Protein AF-A0A537HY34-F1 (afdb_monomer_lite)

Foldseek 3Di:
DDDDDDDPPPPPPPPPPPPDDDDDDDDDDPVVVVVLVVQQVVCCVVVVDHDDSVNSVVCVCVVVVDDPVNCVVVDDDDPVRVVVVVVVVVVVVVVDDDPDD

Secondary structure (DSSP, 8-state):
--------------------PPP-PPP--HHHHHHHHHHHHHHHHHHSS---HHHHHHHHHHHHT--GGGGTTT----HHHHHHHHHHHHHHHHH------

Structure (mmCIF, N/CA/C/O backbone):
data_AF-A0A537HY34-F1
#
_entry.id   AF-A0A537HY34-F1
#
loop_
_atom_site.group_PDB
_atom_site.id
_atom_site.type_symbol
_atom_site.label_atom_id
_atom_site.label_alt_id
_atom_site.label_comp_id
_atom_site.label_asym_id
_atom_site.label_entity_id
_atom_site.label_seq_id
_atom_site.pdbx_PDB_ins_code
_atom_site.Cartn_x
_atom_site.Cartn_y
_atom_site.Cartn_z
_atom_site.occupancy
_atom_site.B_iso_or_equiv
_atom_site.auth_seq_id
_atom_site.auth_comp_id
_atom_site.auth_asym_id
_atom_site.auth_atom_id
_atom_site.pdbx_PDB_model_num
ATOM 1 N N . MET A 1 1 ? 9.085 22.716 66.681 1.00 37.34 1 MET A N 1
ATOM 2 C CA . MET A 1 1 ? 8.038 22.165 65.797 1.00 37.34 1 MET A CA 1
ATOM 3 C C . MET A 1 1 ? 8.648 22.041 64.412 1.00 37.34 1 MET A C 1
ATOM 5 O O . MET A 1 1 ? 8.845 23.053 63.758 1.00 37.34 1 MET A O 1
ATOM 9 N N . ASN A 1 2 ? 9.066 20.828 64.046 1.00 33.16 2 ASN A N 1
ATOM 10 C CA . ASN A 1 2 ? 9.609 20.510 62.724 1.00 33.16 2 ASN A CA 1
ATOM 11 C C . ASN A 1 2 ? 8.448 20.333 61.745 1.00 33.16 2 ASN A C 1
ATOM 13 O O . ASN A 1 2 ? 7.605 19.466 61.964 1.00 33.16 2 ASN A O 1
ATOM 17 N N . SER A 1 3 ? 8.425 21.111 60.669 1.00 40.41 3 SER A N 1
ATOM 18 C CA . SER A 1 3 ? 7.565 20.861 59.514 1.00 40.41 3 SER A CA 1
ATOM 19 C C . SER A 1 3 ? 8.413 20.285 58.382 1.00 40.41 3 SER A C 1
ATOM 21 O O . SER A 1 3 ? 9.052 21.018 57.630 1.00 40.41 3 SER A O 1
ATOM 23 N N . ASN A 1 4 ? 8.417 18.954 58.304 1.00 40.50 4 ASN A N 1
ATOM 24 C CA . ASN A 1 4 ? 8.744 18.210 57.094 1.00 40.50 4 ASN A CA 1
ATOM 25 C C . ASN A 1 4 ? 7.644 18.457 56.055 1.00 40.50 4 ASN A C 1
ATOM 27 O O . ASN A 1 4 ? 6.461 18.372 56.375 1.00 40.50 4 ASN A O 1
ATOM 31 N N . GLY A 1 5 ? 8.039 18.703 54.812 1.00 39.19 5 GLY A N 1
ATOM 32 C CA . GLY A 1 5 ? 7.132 18.810 53.675 1.00 39.19 5 GLY A CA 1
ATOM 33 C C . GLY A 1 5 ? 7.922 18.663 52.388 1.00 39.19 5 GLY A C 1
ATOM 34 O O . GLY A 1 5 ? 8.298 19.652 51.770 1.00 39.19 5 GLY A O 1
ATOM 35 N N . GLN A 1 6 ? 8.238 17.415 52.048 1.00 39.72 6 GLN A N 1
ATOM 36 C CA . GLN A 1 6 ? 8.849 17.043 50.781 1.00 39.72 6 GLN A CA 1
ATOM 37 C C . GLN A 1 6 ? 7.916 17.412 49.623 1.00 39.72 6 GLN A C 1
ATOM 39 O O . GLN A 1 6 ? 6.739 17.061 49.627 1.00 39.72 6 GLN A O 1
ATOM 44 N N . GLY A 1 7 ? 8.467 18.099 48.629 1.00 35.66 7 GLY A N 1
ATOM 45 C CA . GLY A 1 7 ? 7.865 18.301 47.318 1.00 35.66 7 GLY A CA 1
ATOM 46 C C . GLY A 1 7 ? 8.869 17.871 46.262 1.00 35.66 7 GLY A C 1
ATOM 47 O O . GLY A 1 7 ? 9.413 18.704 45.542 1.00 35.66 7 GLY A O 1
ATOM 48 N N . GLU A 1 8 ? 9.187 16.577 46.231 1.00 36.12 8 GLU A N 1
ATOM 49 C CA . GLU A 1 8 ? 9.920 15.981 45.118 1.00 36.12 8 GLU A CA 1
ATOM 50 C C . GLU A 1 8 ? 9.022 16.052 43.880 1.00 36.12 8 GLU A C 1
ATOM 52 O O . GLU A 1 8 ? 8.086 15.272 43.706 1.00 36.12 8 GLU A O 1
ATOM 57 N N . ASN A 1 9 ? 9.282 17.045 43.029 1.00 39.03 9 ASN A N 1
ATOM 58 C CA . ASN A 1 9 ? 8.698 17.135 41.699 1.00 39.03 9 ASN A CA 1
ATOM 59 C C . ASN A 1 9 ? 9.260 15.992 40.851 1.00 39.03 9 ASN A C 1
ATOM 61 O O . ASN A 1 9 ? 10.266 16.144 40.156 1.00 39.03 9 ASN A O 1
ATOM 65 N N . ALA A 1 10 ? 8.606 14.836 40.926 1.00 38.56 10 ALA A N 1
ATOM 66 C CA . ALA A 1 10 ? 8.812 13.737 40.004 1.00 38.56 10 ALA A CA 1
ATOM 67 C C . ALA A 1 10 ? 8.416 14.208 38.596 1.00 38.56 10 ALA A C 1
ATOM 69 O O . ALA A 1 10 ? 7.247 14.189 38.207 1.00 38.56 10 ALA A O 1
ATOM 70 N N . PHE A 1 11 ? 9.412 14.666 37.836 1.00 40.28 11 PHE A N 1
ATOM 71 C CA . PHE A 1 11 ? 9.334 14.803 36.389 1.00 40.28 11 PHE A CA 1
ATOM 72 C C . PHE A 1 11 ? 9.033 13.414 35.819 1.00 40.28 11 PHE A C 1
ATOM 74 O O . PHE A 1 11 ? 9.931 12.597 35.619 1.00 40.28 11 PHE A O 1
ATOM 81 N N . TYR A 1 12 ? 7.752 13.127 35.584 1.00 42.59 12 TYR A N 1
ATOM 82 C CA . TYR A 1 12 ? 7.334 11.980 34.790 1.00 42.59 12 TYR A CA 1
ATOM 83 C C . TYR A 1 12 ? 7.851 12.193 33.367 1.00 42.59 12 TYR A C 1
ATOM 85 O O . TYR A 1 12 ? 7.227 12.863 32.542 1.00 42.59 12 TYR A O 1
ATOM 93 N N . GLY A 1 13 ? 9.036 11.645 33.104 1.00 39.91 13 GLY A N 1
ATOM 94 C CA . GLY A 1 13 ? 9.589 11.505 31.771 1.00 39.91 13 GLY A CA 1
ATOM 95 C C . GLY A 1 13 ? 8.600 10.714 30.930 1.00 39.91 13 GLY A C 1
ATOM 96 O O . GLY A 1 13 ? 8.456 9.502 31.082 1.00 39.91 13 GLY A O 1
ATOM 97 N N . ARG A 1 14 ? 7.882 11.418 30.056 1.00 45.38 14 ARG A N 1
ATOM 98 C CA . ARG A 1 14 ? 7.086 10.816 28.995 1.00 45.38 14 ARG A CA 1
ATOM 99 C C . ARG A 1 14 ? 8.084 10.081 28.099 1.00 45.38 14 ARG A C 1
ATOM 101 O O . ARG A 1 14 ? 8.807 10.713 27.335 1.00 45.38 14 ARG A O 1
ATOM 108 N N . SER A 1 15 ? 8.186 8.763 28.269 1.00 42.69 15 SER A N 1
ATOM 109 C CA . SER A 1 15 ? 8.985 7.899 27.403 1.00 42.69 15 SER A CA 1
ATOM 110 C C . SER A 1 15 ? 8.405 7.998 25.997 1.00 42.69 15 SER A C 1
ATOM 112 O O . SER A 1 15 ? 7.394 7.374 25.672 1.00 42.69 15 SER A O 1
ATOM 114 N N . HIS A 1 16 ? 8.982 8.874 25.181 1.00 47.50 16 HIS A N 1
ATOM 115 C CA . HIS A 1 16 ? 8.704 8.910 23.760 1.00 47.50 16 HIS A CA 1
ATOM 116 C C . HIS A 1 16 ? 9.400 7.691 23.162 1.00 47.50 16 HIS A C 1
ATOM 118 O O . HIS A 1 16 ? 10.595 7.723 22.880 1.00 47.50 16 HIS A O 1
ATOM 124 N N . ILE A 1 17 ? 8.656 6.594 23.009 1.00 51.56 17 ILE A N 1
ATOM 125 C CA . ILE A 1 17 ? 9.077 5.487 22.153 1.00 51.56 17 ILE A CA 1
ATOM 126 C C . ILE A 1 17 ? 9.095 6.057 20.734 1.00 51.56 17 ILE A C 1
ATOM 128 O O . ILE A 1 17 ? 8.059 6.206 20.091 1.00 51.56 17 ILE A O 1
ATOM 132 N N . VAL A 1 18 ? 10.274 6.469 20.277 1.00 53.56 18 VAL A N 1
ATOM 133 C CA . VAL A 1 18 ? 10.486 6.870 18.889 1.00 53.56 18 VAL A CA 1
ATOM 134 C C . VAL A 1 18 ? 10.606 5.582 18.087 1.00 53.56 18 VAL A C 1
ATOM 136 O O . VAL A 1 18 ? 11.667 4.962 18.038 1.00 53.56 18 VAL A O 1
ATOM 139 N N . THR A 1 19 ? 9.499 5.140 17.493 1.00 55.81 19 THR A N 1
ATOM 140 C CA . THR A 1 19 ? 9.513 4.017 16.554 1.00 55.81 19 THR A CA 1
ATOM 141 C C . THR A 1 19 ? 10.256 4.451 15.293 1.00 55.81 19 THR A C 1
ATOM 143 O O . THR A 1 19 ? 9.747 5.248 14.503 1.00 55.81 19 THR A O 1
ATOM 146 N N . LEU A 1 20 ? 11.475 3.947 15.102 1.00 47.56 20 LEU A N 1
ATOM 147 C CA . LEU A 1 20 ? 12.229 4.139 13.865 1.00 47.56 20 LEU A CA 1
ATOM 148 C C . LEU A 1 20 ? 11.519 3.388 12.736 1.00 47.56 20 LEU A C 1
ATOM 150 O O . LEU A 1 20 ? 11.637 2.172 12.616 1.00 47.56 20 LEU A O 1
ATOM 154 N N . SER A 1 21 ? 10.763 4.121 11.923 1.00 62.62 21 SER A N 1
ATOM 155 C CA . SER A 1 21 ? 10.110 3.585 10.729 1.00 62.62 21 SER A CA 1
ATOM 156 C C . SER A 1 21 ? 10.941 3.970 9.511 1.00 62.62 21 SER A C 1
ATOM 158 O O . SER A 1 21 ? 11.168 5.154 9.258 1.00 62.62 21 SER A O 1
ATOM 160 N N . THR A 1 22 ? 11.432 2.988 8.758 1.00 72.12 22 THR A N 1
ATOM 161 C CA . THR A 1 22 ? 12.082 3.252 7.469 1.00 72.12 22 THR A CA 1
ATOM 162 C C . THR A 1 22 ? 11.040 3.746 6.475 1.00 72.12 22 THR A C 1
ATOM 164 O O . THR A 1 22 ? 10.111 3.017 6.137 1.00 72.12 22 THR A O 1
ATOM 167 N N . MET A 1 23 ? 11.196 4.985 6.015 1.00 68.50 23 MET A N 1
ATOM 168 C CA . MET A 1 23 ? 10.305 5.600 5.033 1.00 68.50 23 MET A CA 1
ATOM 169 C C . MET A 1 23 ? 10.677 5.148 3.621 1.00 68.50 23 MET A C 1
ATOM 171 O O . MET A 1 23 ? 11.827 5.281 3.203 1.00 68.50 23 MET A O 1
ATOM 175 N N . ALA A 1 24 ? 9.691 4.648 2.881 1.00 71.31 24 ALA A N 1
ATOM 176 C CA . ALA A 1 24 ? 9.822 4.318 1.469 1.00 71.31 24 ALA A CA 1
ATOM 177 C C . ALA A 1 24 ? 8.947 5.263 0.638 1.00 71.31 24 ALA A C 1
ATOM 179 O O . ALA A 1 24 ? 7.765 5.444 0.922 1.00 71.31 24 ALA A O 1
ATOM 180 N N . THR A 1 25 ? 9.520 5.851 -0.411 1.00 78.06 25 THR A N 1
ATOM 181 C CA . THR A 1 25 ? 8.765 6.690 -1.347 1.00 78.06 25 THR A CA 1
ATOM 182 C C . THR A 1 25 ? 8.229 5.827 -2.478 1.00 78.06 25 THR A C 1
ATOM 184 O O . THR A 1 25 ? 9.003 5.257 -3.246 1.00 78.06 25 THR A O 1
ATOM 187 N N . ILE A 1 26 ? 6.906 5.774 -2.623 1.00 77.31 26 ILE A N 1
ATOM 188 C CA . ILE A 1 26 ? 6.243 5.130 -3.760 1.00 77.31 26 ILE A CA 1
ATOM 189 C C . ILE A 1 26 ? 5.764 6.184 -4.759 1.00 77.31 26 ILE A C 1
ATOM 191 O O . ILE A 1 26 ? 5.168 7.194 -4.385 1.00 77.31 26 ILE A O 1
ATOM 195 N N . ARG A 1 27 ? 6.025 5.961 -6.050 1.00 85.06 27 ARG A N 1
ATOM 196 C CA . ARG A 1 27 ? 5.446 6.778 -7.124 1.00 85.06 27 ARG A CA 1
ATOM 197 C C . ARG A 1 27 ? 4.118 6.156 -7.528 1.00 85.06 27 ARG A C 1
ATOM 199 O O . ARG A 1 27 ? 4.062 4.974 -7.847 1.00 85.06 27 ARG A O 1
ATOM 206 N N . VAL A 1 28 ? 3.067 6.962 -7.529 1.00 85.75 28 VAL A N 1
ATOM 207 C CA . VAL A 1 28 ? 1.722 6.554 -7.944 1.00 85.75 28 VAL A CA 1
ATOM 208 C C . VAL A 1 28 ? 1.213 7.507 -9.018 1.00 85.75 28 VAL A C 1
ATOM 210 O O . VAL A 1 28 ? 1.644 8.661 -9.076 1.00 85.75 28 VAL A O 1
ATOM 213 N N . SER A 1 29 ? 0.319 7.033 -9.886 1.00 91.44 29 SER A N 1
ATOM 214 C CA . SER A 1 29 ? -0.362 7.921 -10.830 1.00 91.44 29 SER A CA 1
ATOM 215 C C . SER A 1 29 ? -1.308 8.869 -10.088 1.00 91.44 29 SER A C 1
ATOM 217 O O . SER A 1 29 ? -1.742 8.591 -8.967 1.00 91.44 29 SER A O 1
ATOM 219 N N . GLU A 1 30 ? -1.652 9.987 -10.726 1.00 93.50 30 GLU A N 1
ATOM 220 C CA . GLU A 1 30 ? -2.576 10.967 -10.148 1.00 93.50 30 GLU A CA 1
ATOM 221 C C . GLU A 1 30 ? -3.948 10.347 -9.835 1.00 93.50 30 GLU A C 1
ATOM 223 O O . GLU A 1 30 ? -4.536 10.627 -8.792 1.00 93.50 30 GLU A O 1
ATOM 228 N N . ASP A 1 31 ? -4.430 9.451 -10.697 1.00 93.94 31 ASP A N 1
ATOM 229 C CA . ASP A 1 31 ? -5.707 8.762 -10.502 1.00 93.94 31 ASP A CA 1
ATOM 230 C C . ASP A 1 31 ? -5.683 7.853 -9.270 1.00 93.94 31 ASP A C 1
ATOM 232 O O . ASP A 1 31 ? -6.601 7.893 -8.450 1.00 93.94 31 ASP A O 1
ATOM 236 N N . ILE A 1 32 ? -4.599 7.092 -9.078 1.00 92.06 32 ILE A N 1
ATOM 237 C CA . ILE A 1 32 ? -4.414 6.263 -7.878 1.00 92.06 32 ILE A CA 1
ATOM 238 C C . ILE A 1 32 ? -4.357 7.154 -6.634 1.00 92.06 32 ILE A C 1
ATOM 240 O O . ILE A 1 32 ? -4.993 6.851 -5.626 1.00 92.06 32 ILE A O 1
ATOM 244 N N . TYR A 1 33 ? -3.641 8.277 -6.702 1.00 91.44 33 TYR A N 1
ATOM 245 C CA . TYR A 1 33 ? -3.553 9.222 -5.592 1.00 91.44 33 TYR A CA 1
ATOM 246 C C . TYR A 1 33 ? -4.924 9.810 -5.212 1.00 91.44 33 TYR A C 1
ATOM 248 O O . TYR A 1 33 ? -5.255 9.906 -4.027 1.00 91.44 33 TYR A O 1
ATOM 256 N N . LYS A 1 34 ? -5.762 10.147 -6.201 1.00 94.25 34 LYS A N 1
ATOM 257 C CA . LYS A 1 34 ? -7.144 10.605 -5.976 1.00 94.25 34 LYS A CA 1
ATOM 258 C C . LYS A 1 34 ? -7.982 9.543 -5.267 1.00 94.25 34 LYS A C 1
ATOM 260 O O . LYS A 1 34 ? -8.705 9.878 -4.330 1.00 94.25 34 LYS A O 1
ATOM 265 N N . GLU A 1 35 ? -7.871 8.278 -5.667 1.00 94.00 35 GLU A N 1
ATOM 266 C CA . GLU A 1 35 ? -8.582 7.178 -5.005 1.00 94.00 35 GLU A CA 1
ATOM 267 C C . GLU A 1 35 ? -8.101 6.953 -3.565 1.00 94.00 35 GLU A C 1
ATOM 269 O O . GLU A 1 35 ? -8.926 6.838 -2.656 1.00 94.00 35 GLU A O 1
ATOM 274 N N . LEU A 1 36 ? -6.787 6.988 -3.318 1.00 93.44 36 LEU A N 1
ATOM 275 C CA . LEU A 1 36 ? -6.234 6.911 -1.960 1.00 93.44 36 LEU A CA 1
ATOM 276 C C . LEU A 1 36 ? -6.778 8.037 -1.069 1.00 93.44 36 LEU A C 1
ATOM 278 O O . LEU A 1 36 ? -7.191 7.788 0.064 1.00 93.44 36 LEU A O 1
ATOM 282 N N . ASN A 1 37 ? -6.879 9.259 -1.597 1.00 93.38 37 ASN A N 1
ATOM 283 C CA . ASN A 1 37 ? -7.443 10.393 -0.864 1.00 93.38 37 ASN A CA 1
ATOM 284 C C . ASN A 1 37 ? -8.941 10.253 -0.569 1.00 93.38 37 ASN A C 1
ATOM 286 O O . ASN A 1 37 ? -9.391 10.683 0.494 1.00 93.38 37 ASN A O 1
ATOM 290 N N . LYS A 1 38 ? -9.726 9.639 -1.463 1.00 94.56 38 LYS A N 1
ATOM 291 C CA . LYS A 1 38 ? -11.140 9.335 -1.182 1.00 94.56 38 LYS A CA 1
ATOM 292 C C . LYS A 1 38 ? -11.265 8.369 -0.006 1.00 94.56 38 LYS A C 1
ATOM 294 O O . LYS A 1 38 ? -12.078 8.597 0.891 1.00 94.56 38 LYS A O 1
ATOM 299 N N . VAL A 1 39 ? -10.433 7.327 0.018 1.00 94.19 39 VAL A N 1
ATOM 300 C CA . VAL A 1 39 ? -10.391 6.355 1.120 1.00 94.19 39 VAL A CA 1
ATOM 301 C C . VAL A 1 39 ? -9.964 7.037 2.421 1.00 94.19 39 VAL A C 1
ATOM 303 O O . VAL A 1 39 ? -10.642 6.876 3.433 1.00 94.19 39 VAL A O 1
ATOM 306 N N . ALA A 1 40 ? -8.925 7.876 2.383 1.00 93.31 40 ALA A N 1
ATOM 307 C CA . ALA A 1 40 ? -8.484 8.676 3.526 1.00 93.31 40 ALA A CA 1
ATOM 308 C C . ALA A 1 40 ? -9.592 9.598 4.061 1.00 93.31 40 ALA A C 1
ATOM 310 O O . ALA A 1 40 ? -9.781 9.726 5.269 1.00 93.31 40 ALA A O 1
ATOM 311 N N . GLY A 1 41 ? -10.352 10.231 3.162 1.00 93.69 41 GLY A N 1
ATOM 312 C CA . GLY A 1 41 ? -11.482 11.086 3.516 1.00 93.69 41 GLY A CA 1
ATOM 313 C C . GLY A 1 41 ? -12.576 10.331 4.265 1.00 93.69 41 GLY A C 1
ATOM 314 O O . GLY A 1 41 ? -13.048 10.820 5.291 1.00 93.69 41 GLY A O 1
ATOM 315 N N . ARG A 1 42 ? -12.929 9.131 3.793 1.00 93.56 42 ARG A N 1
ATOM 316 C CA . ARG A 1 42 ? -13.900 8.255 4.459 1.00 93.56 42 ARG A CA 1
ATOM 317 C C . ARG A 1 42 ? -13.394 7.789 5.827 1.00 93.56 42 ARG A C 1
ATOM 319 O O . ARG A 1 42 ? -14.086 7.988 6.819 1.00 93.56 42 ARG A O 1
ATOM 326 N N . LEU A 1 43 ? -12.164 7.275 5.900 1.00 94.06 43 LEU A N 1
ATOM 327 C CA . LEU A 1 43 ? -11.536 6.847 7.159 1.00 94.06 43 LEU A CA 1
ATOM 328 C C . LEU A 1 43 ? -11.487 7.971 8.197 1.00 94.06 43 LEU A C 1
ATOM 330 O O . LEU A 1 43 ? -11.713 7.738 9.381 1.00 94.06 43 LEU A O 1
ATOM 334 N N . ARG A 1 44 ? -11.216 9.208 7.773 1.00 92.62 44 ARG A N 1
ATOM 335 C CA . ARG A 1 44 ? -11.203 10.371 8.669 1.00 92.62 44 ARG A CA 1
ATOM 336 C C . ARG A 1 44 ? -12.593 10.692 9.216 1.00 92.62 44 ARG A C 1
ATOM 338 O O . ARG A 1 44 ? -12.706 11.072 10.376 1.00 92.62 44 ARG A O 1
ATOM 345 N N . GLN A 1 45 ? -13.637 10.553 8.398 1.00 92.81 45 GLN A N 1
ATOM 346 C CA . GLN A 1 45 ? -15.021 10.742 8.847 1.00 92.81 45 GLN A CA 1
ATOM 347 C C . GLN A 1 45 ? -15.440 9.660 9.848 1.00 92.81 45 GLN A C 1
ATOM 349 O O . GLN A 1 45 ? -16.085 9.978 10.839 1.00 92.81 45 GLN A O 1
ATOM 354 N N . GLU A 1 46 ? -15.049 8.407 9.607 1.00 91.19 46 GLU A N 1
ATOM 355 C CA . GLU A 1 46 ? -15.378 7.268 10.473 1.00 91.19 46 GLU A CA 1
ATOM 356 C C . GLU A 1 46 ? -14.617 7.302 11.803 1.00 91.19 46 GLU A C 1
ATOM 358 O O . GLU A 1 46 ? -15.183 7.014 12.854 1.00 91.19 46 GLU A O 1
ATOM 363 N N . SER A 1 47 ? -13.331 7.651 11.762 1.00 86.56 47 SER A N 1
ATOM 364 C CA . SER A 1 47 ? -12.453 7.606 12.932 1.00 86.56 47 SER A CA 1
ATOM 365 C C . SER A 1 47 ? -12.491 8.887 13.772 1.00 86.56 47 SER A C 1
ATOM 367 O O . SER A 1 47 ? -12.207 8.844 14.961 1.00 86.56 47 SER A O 1
ATOM 369 N N . GLY A 1 48 ? -12.866 10.032 13.192 1.00 89.25 48 GLY A N 1
ATOM 370 C CA . GLY A 1 48 ? -12.939 11.311 13.907 1.00 89.25 48 GLY A CA 1
ATOM 371 C C . GLY A 1 48 ? -11.579 11.959 14.199 1.00 89.25 48 GLY A C 1
ATOM 372 O O . GLY A 1 48 ? -11.523 12.990 14.868 1.00 89.25 48 GLY A O 1
ATOM 373 N N . HIS A 1 49 ? -10.484 11.401 13.678 1.00 83.88 49 HIS A N 1
ATOM 374 C CA . HIS A 1 49 ? -9.129 11.940 13.816 1.00 83.88 49 HIS A CA 1
ATOM 375 C C . HIS A 1 49 ? -8.381 11.960 12.472 1.00 83.88 49 HIS A C 1
ATOM 377 O O . HIS A 1 49 ? -8.801 11.304 11.516 1.00 83.88 49 HIS A O 1
ATOM 383 N N . PRO A 1 50 ? -7.288 12.742 12.355 1.00 88.19 50 PRO A N 1
ATOM 384 C CA . PRO A 1 50 ? -6.430 12.724 11.174 1.00 88.19 50 PRO A CA 1
ATOM 385 C C . PRO A 1 50 ? -5.912 11.312 10.875 1.00 88.19 50 PRO A C 1
ATOM 387 O O . PRO A 1 50 ? -5.544 10.582 11.790 1.00 88.19 50 PRO A O 1
ATOM 390 N N . VAL A 1 51 ? -5.871 10.956 9.592 1.00 91.44 51 VAL A N 1
ATOM 391 C CA . VAL A 1 51 ? -5.485 9.625 9.103 1.00 91.44 51 VAL A CA 1
ATOM 392 C C . VAL A 1 51 ? -4.227 9.771 8.255 1.00 91.44 51 VAL A C 1
ATOM 394 O O . VAL A 1 51 ? -4.182 10.633 7.371 1.00 91.44 51 VAL A O 1
ATOM 397 N N . SER A 1 52 ? -3.207 8.963 8.536 1.00 90.88 52 SER A N 1
ATOM 398 C CA . SER A 1 52 ? -1.962 8.913 7.766 1.00 90.88 52 SER A CA 1
ATOM 399 C C . SER A 1 52 ? -2.108 8.038 6.516 1.00 90.88 52 SER A C 1
ATOM 401 O O . SER A 1 52 ? -3.068 7.283 6.371 1.00 90.88 52 SER A O 1
ATOM 403 N N . MET A 1 53 ? -1.150 8.118 5.587 1.00 89.00 53 MET A N 1
ATOM 404 C CA . MET A 1 53 ? -1.160 7.225 4.420 1.00 89.00 53 MET A CA 1
ATOM 405 C C . MET A 1 53 ? -0.934 5.760 4.821 1.00 89.00 53 MET A C 1
ATOM 407 O O . MET A 1 53 ? -1.506 4.868 4.199 1.00 89.00 53 MET A O 1
ATOM 411 N N . ASP A 1 54 ? -0.175 5.513 5.887 1.00 88.06 54 ASP A N 1
ATOM 412 C CA . ASP A 1 54 ? 0.049 4.163 6.403 1.00 88.06 54 ASP A CA 1
ATOM 413 C C . ASP A 1 54 ? -1.263 3.552 6.913 1.00 88.06 54 ASP A C 1
ATOM 415 O O . ASP A 1 54 ? -1.574 2.412 6.574 1.00 88.06 54 ASP A O 1
ATOM 419 N N . ASP A 1 55 ? -2.097 4.336 7.605 1.00 90.31 55 ASP A N 1
ATOM 420 C CA . ASP A 1 55 ? -3.427 3.899 8.057 1.00 90.31 55 ASP A CA 1
ATOM 421 C C . ASP A 1 55 ? -4.351 3.563 6.875 1.00 90.31 55 ASP A C 1
ATOM 423 O O . ASP A 1 55 ? -5.114 2.595 6.911 1.00 90.31 55 ASP A O 1
ATOM 427 N N . VAL A 1 56 ? -4.281 4.354 5.797 1.00 91.75 56 VAL A N 1
ATOM 428 C CA . VAL A 1 56 ? -5.058 4.120 4.569 1.00 91.75 56 VAL A CA 1
A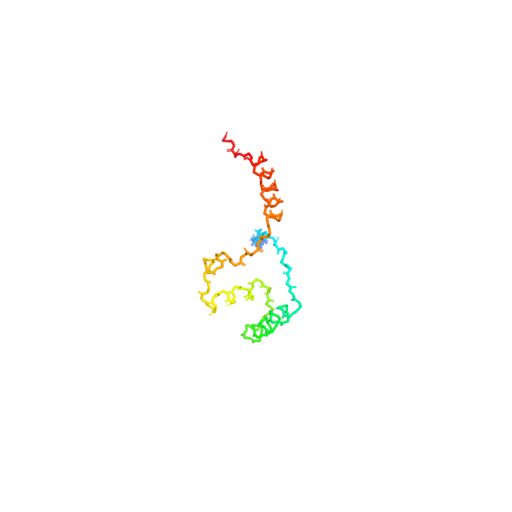TOM 429 C C . VAL A 1 56 ? -4.643 2.810 3.909 1.00 91.75 56 VAL A C 1
ATOM 431 O O . VAL A 1 56 ? -5.500 2.005 3.534 1.00 91.75 56 VAL A O 1
ATOM 434 N N . LEU A 1 57 ? -3.337 2.588 3.763 1.00 88.62 57 LEU A N 1
ATOM 435 C CA . LEU A 1 57 ? -2.796 1.369 3.170 1.00 88.62 57 LEU A CA 1
ATOM 436 C C . LEU A 1 57 ? -3.112 0.150 4.038 1.00 88.62 57 LEU A C 1
ATOM 438 O O . LEU A 1 57 ? -3.570 -0.867 3.516 1.00 88.62 57 LEU A O 1
ATOM 442 N N . GLU A 1 58 ? -2.949 0.263 5.355 1.00 87.88 58 GLU A N 1
ATOM 443 C CA . GLU A 1 58 ? -3.274 -0.806 6.292 1.00 87.88 58 GLU A CA 1
ATOM 444 C C . GLU A 1 58 ? -4.768 -1.160 6.232 1.00 87.88 58 GLU A C 1
ATOM 446 O O . GLU A 1 58 ? -5.125 -2.337 6.128 1.00 87.88 58 GLU A O 1
ATOM 451 N N . HIS A 1 59 ? -5.648 -0.155 6.207 1.00 89.44 59 HIS A N 1
ATOM 452 C CA . HIS A 1 59 ? -7.082 -0.361 6.025 1.00 89.44 59 HIS A CA 1
ATOM 453 C C . HIS A 1 59 ? -7.391 -1.085 4.712 1.00 89.44 59 HIS A C 1
ATOM 455 O O . HIS A 1 59 ? -8.203 -2.010 4.703 1.00 89.44 59 HIS A O 1
ATOM 461 N N . LEU A 1 60 ? -6.751 -0.709 3.602 1.00 87.56 60 LEU A N 1
ATOM 462 C CA . LEU A 1 60 ? -6.971 -1.355 2.306 1.00 87.56 60 LEU A CA 1
ATOM 463 C C . LEU A 1 60 ? -6.505 -2.814 2.295 1.00 87.56 60 LEU A C 1
ATOM 465 O O . LEU A 1 60 ? -7.222 -3.666 1.767 1.00 87.56 60 LEU A O 1
ATOM 469 N N . ILE A 1 61 ? -5.352 -3.109 2.899 1.00 85.06 61 ILE A N 1
ATOM 470 C CA . ILE A 1 61 ? -4.823 -4.473 3.031 1.00 85.06 61 ILE A CA 1
ATOM 471 C C . ILE A 1 61 ? -5.789 -5.329 3.860 1.00 85.06 61 ILE A C 1
ATOM 473 O O . ILE A 1 61 ? -6.221 -6.389 3.403 1.00 85.06 61 ILE A O 1
ATOM 477 N N . LYS A 1 62 ? -6.193 -4.836 5.040 1.00 85.00 62 LYS A N 1
ATOM 478 C CA . LYS A 1 62 ? -7.109 -5.541 5.953 1.00 85.00 62 LYS A CA 1
ATOM 479 C C . LYS A 1 62 ? -8.494 -5.744 5.338 1.00 85.00 62 LYS A C 1
ATOM 481 O O . LYS A 1 62 ? -9.026 -6.848 5.385 1.00 85.00 62 LYS A O 1
ATOM 486 N N . THR A 1 63 ? -9.066 -4.705 4.730 1.00 83.94 63 THR A N 1
ATOM 487 C CA . THR A 1 63 ? -10.442 -4.731 4.198 1.00 83.94 63 THR A CA 1
ATOM 488 C C . THR A 1 63 ? -10.566 -5.623 2.971 1.00 83.94 63 THR A C 1
ATOM 490 O O . THR A 1 63 ? -11.574 -6.301 2.801 1.00 83.94 63 THR A O 1
ATOM 493 N N . ARG A 1 64 ? -9.548 -5.645 2.103 1.00 76.94 64 ARG A N 1
ATOM 494 C CA . ARG A 1 64 ? -9.562 -6.503 0.912 1.00 76.94 64 ARG A CA 1
ATOM 495 C C . ARG A 1 64 ? -9.122 -7.939 1.203 1.00 76.94 64 ARG A C 1
ATOM 497 O O . ARG A 1 64 ? -9.165 -8.762 0.295 1.00 76.94 64 ARG A O 1
ATOM 504 N N . GLY A 1 65 ? -8.695 -8.236 2.435 1.00 75.50 65 GLY A N 1
ATOM 505 C CA . GLY A 1 65 ? -8.174 -9.549 2.818 1.00 75.50 65 GLY A CA 1
ATOM 506 C C . GLY A 1 65 ? -6.927 -9.957 2.030 1.00 75.50 65 GLY A C 1
ATOM 507 O O . GLY A 1 65 ? -6.654 -11.149 1.908 1.00 75.50 65 GLY A O 1
ATOM 508 N N . LEU A 1 66 ? -6.201 -8.981 1.474 1.00 76.06 66 LEU A N 1
ATOM 509 C CA . LEU A 1 66 ? -5.063 -9.230 0.596 1.00 76.06 66 LEU A CA 1
ATOM 510 C C . LEU A 1 66 ? -3.852 -9.614 1.436 1.00 76.06 66 LEU A C 1
ATOM 512 O O . LEU A 1 66 ? -3.449 -8.896 2.353 1.00 76.06 66 LEU A O 1
ATOM 516 N N . LYS A 1 67 ? -3.248 -10.746 1.103 1.00 75.06 67 LYS A N 1
ATOM 517 C CA . LYS A 1 67 ? -1.971 -11.182 1.656 1.00 75.06 67 LYS A CA 1
ATOM 518 C C . LYS A 1 67 ? -0.842 -10.645 0.787 1.00 75.06 67 LYS A C 1
ATOM 520 O O . LYS A 1 67 ? -0.998 -10.461 -0.414 1.00 75.06 67 LYS A O 1
ATOM 525 N N . LEU A 1 68 ? 0.340 -10.456 1.374 1.00 68.69 68 LEU A N 1
AT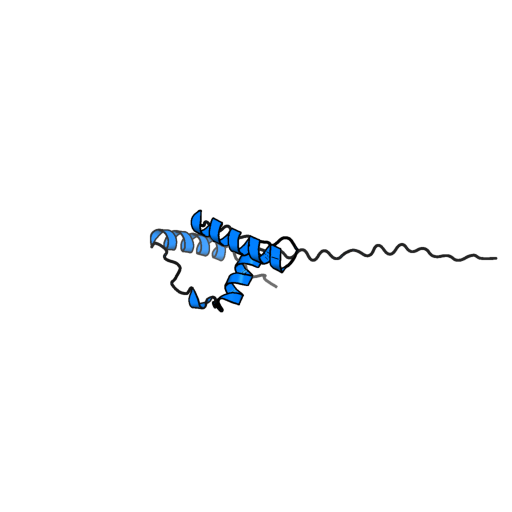OM 526 C CA . LEU A 1 68 ? 1.538 -10.068 0.612 1.00 68.69 68 LEU A CA 1
ATOM 527 C C . LEU A 1 68 ? 1.847 -11.060 -0.524 1.00 68.69 68 LEU A C 1
ATOM 529 O O . LEU A 1 68 ? 2.314 -10.654 -1.584 1.00 68.69 68 LEU A O 1
ATOM 533 N N . SER A 1 69 ? 1.524 -12.342 -0.326 1.00 75.50 69 SER A N 1
ATOM 534 C CA . SER A 1 69 ? 1.618 -13.387 -1.350 1.00 75.50 69 SER A CA 1
ATOM 535 C C . SER A 1 69 ? 0.757 -13.114 -2.581 1.00 75.50 69 SER A C 1
ATOM 537 O O . SER A 1 69 ? 1.123 -13.531 -3.673 1.00 75.50 69 SER A O 1
ATOM 539 N N . ASP A 1 70 ? -0.353 -12.392 -2.434 1.00 77.69 70 ASP A N 1
ATOM 540 C CA . ASP A 1 70 ? -1.275 -12.112 -3.540 1.00 77.69 70 ASP A CA 1
ATOM 541 C C . ASP A 1 70 ? -0.677 -11.105 -4.534 1.00 77.69 70 ASP A C 1
ATOM 543 O O . ASP A 1 70 ? -1.143 -10.980 -5.663 1.00 77.69 70 ASP A O 1
ATOM 547 N N . PHE A 1 71 ? 0.395 -10.414 -4.136 1.00 77.38 71 PHE A N 1
ATOM 548 C CA . PHE A 1 71 ? 1.169 -9.518 -4.992 1.00 77.38 71 PHE A CA 1
ATOM 549 C C . PHE A 1 71 ? 2.411 -10.193 -5.593 1.00 77.38 71 PHE A C 1
ATOM 551 O O . PHE A 1 71 ? 3.224 -9.529 -6.245 1.00 77.38 71 PHE A O 1
ATOM 558 N N . GLN A 1 72 ? 2.579 -11.508 -5.412 1.00 72.31 72 GLN A N 1
ATOM 559 C CA . GLN A 1 72 ? 3.661 -12.250 -6.050 1.00 72.31 72 GLN A CA 1
ATOM 560 C C . GLN A 1 72 ? 3.526 -12.157 -7.577 1.00 72.31 72 GLN A C 1
ATOM 562 O O . GLN A 1 72 ? 2.495 -12.492 -8.152 1.00 72.31 72 GLN A O 1
ATOM 567 N N . GLY A 1 73 ? 4.572 -11.666 -8.246 1.00 72.75 73 GLY A N 1
ATOM 568 C CA . GLY A 1 73 ? 4.572 -11.470 -9.700 1.00 72.75 73 GLY A CA 1
ATOM 569 C C . GLY A 1 73 ? 3.787 -10.246 -10.192 1.00 72.75 73 GLY A C 1
ATOM 570 O O . GLY A 1 73 ? 3.791 -9.974 -11.391 1.00 72.75 73 GLY A O 1
ATOM 571 N N . ALA A 1 74 ? 3.159 -9.469 -9.299 1.00 77.44 74 ALA A N 1
ATOM 572 C CA . ALA A 1 74 ? 2.531 -8.195 -9.663 1.00 77.44 74 ALA A CA 1
ATOM 573 C C . ALA A 1 74 ? 3.576 -7.128 -10.024 1.00 77.44 74 ALA A C 1
ATOM 575 O O . ALA A 1 74 ? 3.310 -6.226 -10.822 1.00 77.44 74 ALA A O 1
ATOM 576 N N . TRP A 1 75 ? 4.781 -7.245 -9.462 1.00 78.62 75 TRP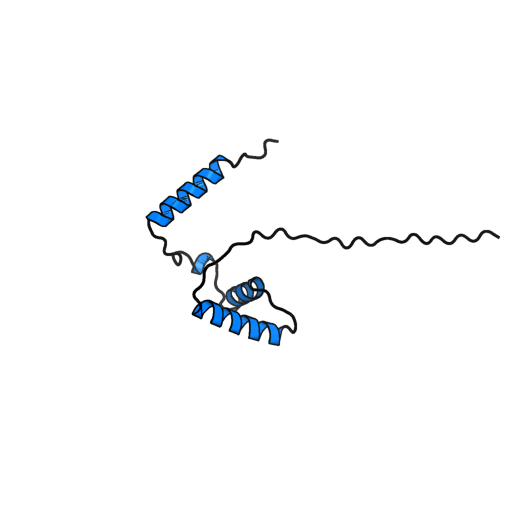 A N 1
ATOM 577 C CA . TRP A 1 75 ? 5.901 -6.400 -9.838 1.00 78.62 75 TRP A CA 1
ATOM 578 C C . TRP A 1 75 ? 6.425 -6.809 -11.218 1.00 78.62 75 TRP A C 1
ATOM 580 O O . TRP A 1 75 ? 7.154 -7.788 -11.364 1.00 78.62 75 TRP A O 1
ATOM 590 N N . LYS A 1 76 ? 6.045 -6.035 -12.238 1.00 78.69 76 LYS A N 1
ATOM 591 C CA . LYS A 1 76 ? 6.657 -6.097 -13.566 1.00 78.69 76 LYS A CA 1
ATOM 592 C C . LYS A 1 76 ? 7.877 -5.188 -13.578 1.00 78.69 76 LYS A C 1
ATOM 594 O O . LYS A 1 76 ? 7.732 -3.971 -13.536 1.00 78.69 76 LYS A O 1
ATOM 599 N N . MET A 1 77 ? 9.050 -5.798 -13.593 1.00 82.69 77 MET A N 1
ATOM 600 C CA . MET A 1 77 ? 10.338 -5.123 -13.676 1.00 82.69 77 MET A CA 1
ATOM 601 C C . MET A 1 77 ? 10.977 -5.484 -15.013 1.00 82.69 77 MET A C 1
ATOM 603 O O . MET A 1 77 ? 10.891 -6.635 -15.441 1.00 82.69 77 MET A O 1
ATOM 607 N N . THR A 1 78 ? 11.578 -4.510 -15.686 1.00 88.25 78 THR A N 1
ATOM 608 C CA . THR A 1 78 ? 12.371 -4.785 -16.890 1.00 88.25 78 THR A CA 1
ATOM 609 C C . THR A 1 78 ? 13.705 -5.430 -16.519 1.00 88.25 78 THR A C 1
ATOM 611 O O . THR A 1 78 ? 14.203 -5.238 -15.410 1.00 88.25 78 THR A O 1
ATOM 614 N N . ASP A 1 79 ? 14.326 -6.158 -17.448 1.00 87.75 79 ASP A N 1
ATOM 615 C CA . ASP A 1 79 ? 15.625 -6.803 -17.194 1.00 87.75 79 ASP A CA 1
ATOM 616 C C . ASP A 1 79 ? 16.707 -5.784 -16.791 1.00 87.75 79 ASP A C 1
ATOM 618 O O . ASP A 1 79 ? 17.517 -6.049 -15.905 1.00 87.75 79 ASP A O 1
ATOM 622 N N . SER A 1 80 ? 16.667 -4.578 -17.371 1.00 87.75 80 SER A N 1
ATOM 623 C CA . SER A 1 80 ? 17.579 -3.481 -17.016 1.00 87.75 80 SER A CA 1
ATOM 624 C C . SER A 1 80 ? 17.374 -3.000 -15.579 1.00 87.75 80 SER A C 1
ATOM 626 O O . SER A 1 80 ? 18.341 -2.815 -14.845 1.00 87.75 80 SER A O 1
ATOM 628 N N . GLU A 1 81 ? 16.122 -2.802 -15.162 1.00 83.19 81 GLU A N 1
ATOM 629 C CA . GLU A 1 81 ? 15.807 -2.402 -13.786 1.00 83.19 81 GLU A CA 1
ATOM 630 C C . GLU A 1 81 ? 16.180 -3.505 -12.789 1.00 83.19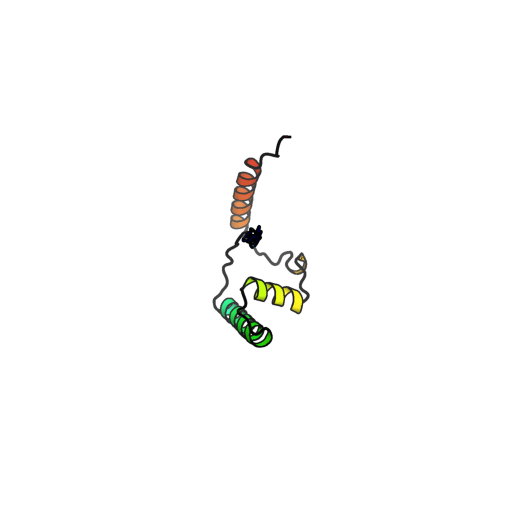 81 GLU A C 1
ATOM 632 O O . GLU A 1 81 ? 16.650 -3.210 -11.688 1.00 83.19 81 GLU A O 1
ATOM 637 N N . ALA A 1 82 ? 16.020 -4.772 -13.186 1.00 87.75 82 ALA A N 1
ATOM 638 C CA . ALA A 1 82 ? 16.435 -5.919 -12.393 1.00 87.75 82 ALA A CA 1
ATOM 639 C C . ALA A 1 82 ? 17.936 -5.897 -12.136 1.00 87.75 82 ALA A C 1
ATOM 641 O O . ALA A 1 82 ? 18.379 -6.032 -10.994 1.00 87.75 82 ALA A O 1
ATOM 642 N N . GLU A 1 83 ? 18.719 -5.702 -13.193 1.00 91.62 83 GLU A N 1
ATOM 643 C CA . GLU A 1 83 ? 20.170 -5.682 -13.107 1.00 91.62 83 GLU A CA 1
ATOM 644 C C . GLU A 1 83 ? 20.675 -4.534 -12.225 1.00 91.62 83 GLU A C 1
ATOM 646 O O . GLU A 1 83 ? 21.508 -4.757 -11.339 1.00 91.62 83 GLU A O 1
ATOM 651 N N . ASP A 1 84 ? 20.108 -3.335 -12.375 1.00 91.69 84 ASP A N 1
ATOM 652 C CA . ASP A 1 84 ? 20.442 -2.185 -11.533 1.00 91.69 84 ASP A CA 1
ATOM 653 C C . ASP A 1 84 ? 20.088 -2.424 -10.058 1.00 91.69 84 ASP A C 1
ATOM 655 O O . ASP A 1 84 ? 20.904 -2.162 -9.159 1.00 91.69 84 ASP A O 1
ATOM 659 N N . LEU A 1 85 ? 18.906 -2.991 -9.795 1.00 90.00 85 LEU A N 1
ATOM 660 C CA . LEU A 1 85 ? 18.473 -3.347 -8.449 1.00 90.00 85 LEU A CA 1
ATOM 661 C C . LEU A 1 85 ? 19.434 -4.362 -7.820 1.00 90.00 85 LEU A C 1
ATOM 663 O O . LEU A 1 85 ? 19.970 -4.108 -6.738 1.00 90.00 85 LEU A O 1
ATOM 667 N N . PHE A 1 86 ? 19.711 -5.481 -8.493 1.00 93.19 86 PHE A N 1
ATOM 668 C CA . PHE A 1 86 ? 20.590 -6.528 -7.966 1.00 93.19 86 PHE A CA 1
ATOM 669 C C . PHE A 1 86 ? 22.029 -6.047 -7.774 1.00 93.19 86 PHE A C 1
ATOM 671 O O . PHE A 1 86 ? 22.673 -6.409 -6.784 1.00 93.19 86 PHE A O 1
ATOM 678 N N . LYS A 1 87 ? 22.530 -5.180 -8.657 1.00 93.50 87 LYS A N 1
ATOM 679 C CA . LYS A 1 87 ? 23.843 -4.546 -8.501 1.00 93.50 87 LYS A CA 1
ATOM 680 C C . LYS A 1 87 ? 23.895 -3.670 -7.251 1.00 93.50 87 LYS A C 1
ATOM 682 O O . LYS A 1 87 ? 24.868 -3.739 -6.494 1.00 93.50 87 LYS A O 1
ATOM 687 N N . SER A 1 88 ? 22.842 -2.890 -6.997 1.00 90.44 88 SER A N 1
ATOM 688 C CA . SER A 1 88 ? 22.740 -2.067 -5.790 1.00 90.44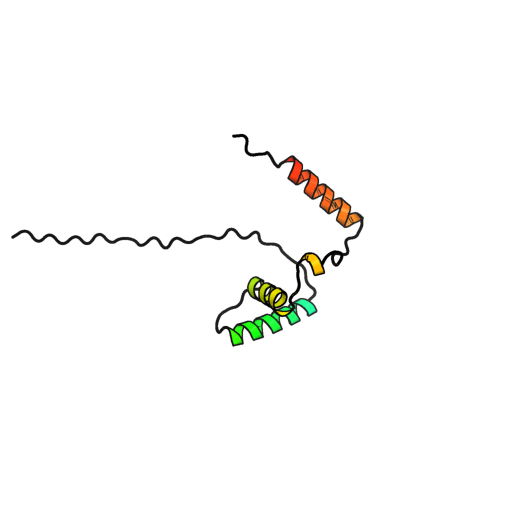 88 SER A CA 1
ATOM 689 C C . SER A 1 88 ? 22.667 -2.923 -4.520 1.00 90.44 88 SER A C 1
ATOM 691 O O . SER A 1 88 ? 23.385 -2.643 -3.559 1.00 90.44 88 SER A O 1
ATOM 693 N N . LEU A 1 89 ? 21.889 -4.010 -4.530 1.00 92.00 89 LEU A N 1
ATOM 694 C CA . LEU A 1 89 ? 21.755 -4.930 -3.399 1.00 92.00 89 LEU A CA 1
ATOM 695 C C . LEU A 1 89 ? 23.091 -5.598 -3.088 1.00 92.00 89 LEU A C 1
ATOM 697 O O . LEU A 1 89 ? 23.555 -5.544 -1.954 1.00 92.00 89 LEU A O 1
ATOM 701 N N . ARG A 1 90 ? 23.773 -6.143 -4.101 1.00 90.81 90 ARG A N 1
ATOM 702 C CA . ARG A 1 90 ? 25.077 -6.795 -3.926 1.00 90.81 90 ARG A CA 1
ATOM 703 C C . ARG A 1 90 ? 26.110 -5.854 -3.313 1.00 90.81 90 ARG A C 1
ATOM 705 O O . ARG A 1 90 ? 26.866 -6.268 -2.436 1.00 90.81 90 ARG A O 1
ATOM 712 N N . LYS A 1 91 ? 26.107 -4.586 -3.738 1.00 91.69 91 LYS A N 1
ATOM 713 C CA . LYS A 1 91 ? 26.952 -3.546 -3.148 1.00 91.69 91 LYS A CA 1
ATOM 714 C C . LYS A 1 91 ? 26.609 -3.325 -1.678 1.00 91.69 91 LYS A C 1
ATOM 716 O O . LYS A 1 91 ? 27.517 -3.254 -0.869 1.00 91.69 91 LYS A O 1
ATOM 721 N N . HIS A 1 92 ? 25.341 -3.224 -1.297 1.00 88.44 92 HIS A N 1
ATOM 722 C CA . HIS A 1 92 ? 24.990 -3.025 0.114 1.00 88.44 92 HIS A CA 1
ATOM 723 C C . HIS A 1 92 ? 25.305 -4.260 0.971 1.00 88.44 92 HIS A C 1
ATOM 725 O O . HIS A 1 92 ? 25.900 -4.123 2.037 1.00 88.44 92 HIS A O 1
ATOM 731 N N . TRP A 1 93 ? 25.014 -5.465 0.473 1.00 87.88 93 TRP A N 1
ATOM 732 C CA . TRP A 1 93 ? 25.325 -6.724 1.158 1.00 87.88 93 TRP A CA 1
ATOM 733 C C . TRP A 1 93 ? 26.823 -6.915 1.402 1.00 87.88 93 TRP A C 1
ATOM 735 O O . TRP A 1 93 ? 27.200 -7.430 2.447 1.00 87.88 93 TRP A O 1
ATOM 745 N N . SER A 1 94 ? 27.696 -6.462 0.495 1.00 84.88 94 SER A N 1
ATOM 746 C CA . SER A 1 94 ? 29.147 -6.565 0.708 1.00 84.88 94 SER A CA 1
ATOM 747 C C . SER A 1 94 ? 29.657 -5.696 1.862 1.00 84.88 94 SER A C 1
ATOM 749 O O . SER A 1 94 ? 30.733 -5.957 2.392 1.00 84.88 94 SER A O 1
ATOM 751 N N . HIS A 1 95 ? 28.914 -4.652 2.238 1.00 84.44 95 HIS A N 1
ATOM 752 C CA . HIS A 1 95 ? 29.240 -3.783 3.373 1.00 84.44 95 HIS A CA 1
ATOM 753 C C . HIS A 1 95 ? 28.596 -4.263 4.675 1.00 84.44 95 HIS A C 1
ATOM 755 O O . HIS A 1 95 ? 28.902 -3.728 5.742 1.00 84.44 95 HIS A O 1
ATOM 761 N N . TRP A 1 96 ? 27.726 -5.272 4.605 1.00 86.81 96 TRP A N 1
ATOM 762 C CA . TRP A 1 96 ? 27.102 -5.859 5.776 1.00 86.81 96 TRP A CA 1
ATOM 763 C C . TRP A 1 96 ? 28.125 -6.712 6.529 1.00 86.81 96 TRP A C 1
ATOM 765 O O . TRP A 1 96 ? 28.360 -7.876 6.203 1.00 86.81 96 TRP A O 1
ATOM 775 N N . LYS A 1 97 ? 28.771 -6.125 7.539 1.00 80.06 97 LYS A N 1
ATOM 776 C CA . LYS A 1 97 ? 29.600 -6.876 8.483 1.00 80.06 97 LYS A CA 1
ATOM 777 C C . LYS A 1 97 ? 28.706 -7.486 9.553 1.00 80.06 97 LYS A C 1
ATOM 779 O O . LYS A 1 97 ? 27.886 -6.790 10.146 1.00 80.06 97 LYS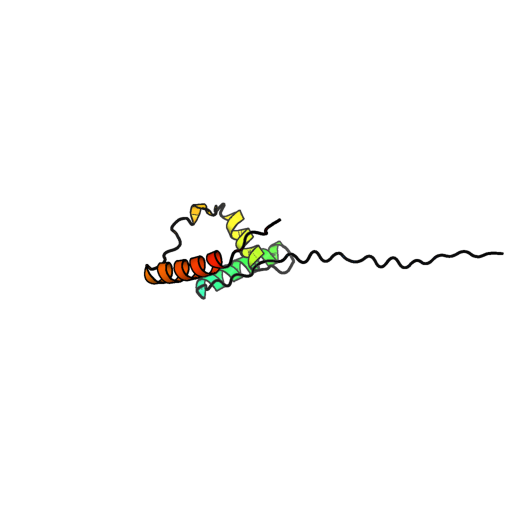 A O 1
ATOM 784 N N . TYR A 1 98 ? 28.874 -8.783 9.794 1.00 69.19 98 TYR A N 1
ATOM 785 C CA . TYR A 1 98 ? 28.269 -9.429 10.953 1.00 69.19 98 TYR A CA 1
ATOM 786 C C . TYR A 1 98 ? 28.794 -8.738 12.219 1.00 69.19 98 TYR A C 1
ATOM 788 O O . TYR A 1 98 ? 29.993 -8.436 12.258 1.00 69.19 98 TYR A O 1
ATOM 796 N N . PRO A 1 99 ? 27.954 -8.474 13.235 1.00 65.31 99 PRO A N 1
ATOM 797 C CA . PRO A 1 99 ? 28.457 -8.103 14.547 1.00 65.31 99 PRO A CA 1
ATOM 798 C C . PRO A 1 99 ? 29.357 -9.250 15.012 1.00 65.31 99 PRO A C 1
ATOM 800 O O . PRO A 1 99 ? 28.874 -10.356 15.248 1.00 65.31 99 PRO A O 1
ATOM 803 N N . SER A 1 100 ? 30.669 -9.033 15.014 1.00 64.50 100 SER A N 1
ATOM 804 C CA . SER A 1 100 ? 31.593 -9.941 15.682 1.00 64.50 100 SER A CA 1
ATOM 805 C C . SER A 1 100 ? 31.421 -9.728 17.180 1.00 64.50 100 SER A C 1
ATOM 807 O O . SER A 1 100 ? 31.472 -8.575 17.618 1.00 64.50 100 SER A O 1
ATOM 809 N N . GLU A 1 101 ? 31.172 -10.819 17.905 1.00 53.31 101 GLU A N 1
ATOM 810 C CA . GLU A 1 101 ? 31.136 -10.864 19.374 1.00 53.31 101 GLU A CA 1
ATOM 811 C C . GLU A 1 101 ? 32.416 -10.312 20.015 1.00 53.31 101 GLU A C 1
ATOM 813 O O . GLU A 1 101 ? 33.510 -10.497 19.425 1.00 53.31 101 GLU A O 1
#

pLDDT: mean 76.35, std 18.91, range [33.16, 94.56]

Sequence (101 aa):
MNSNGQGENAFYGRSHIVTLSTMATIRVSEDIYKELNKVAGRLRQESGHPVSMDDVLEHLIKTRGLKLSDFQGAWKMTDSEAEDLFKSLRKHWSHWKYPSE

Radius of gyration: 24.24 Å; chains: 1; bounding box: 47×36×83 Å